Protein AF-A0A395IUF0-F1 (afdb_monomer_lite)

Organism: NCBI:txid38457

Structure (mmCIF, N/CA/C/O backbone):
data_AF-A0A395IUF0-F1
#
_entry.id   AF-A0A395IUF0-F1
#
loop_
_atom_site.group_PDB
_atom_site.id
_atom_site.type_symbol
_atom_site.label_atom_id
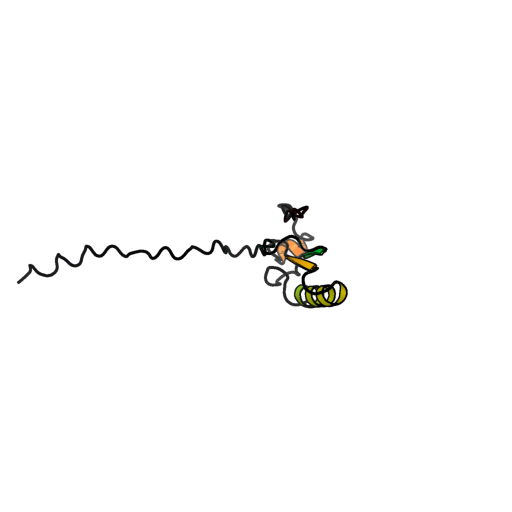_atom_site.label_alt_id
_atom_site.label_comp_id
_atom_site.label_asym_id
_atom_site.label_entity_id
_atom_site.label_seq_id
_atom_site.pdbx_PDB_ins_code
_atom_site.Cartn_x
_atom_site.Cartn_y
_atom_site.Cartn_z
_atom_site.occupancy
_atom_site.B_iso_or_equiv
_atom_site.auth_seq_id
_atom_site.auth_comp_id
_atom_site.auth_asym_id
_atom_site.auth_atom_id
_atom_site.pdbx_PDB_model_num
ATOM 1 N N . MET A 1 1 ? -35.767 -5.667 -55.493 1.00 57.16 1 MET A N 1
ATOM 2 C CA . MET A 1 1 ? -35.422 -6.210 -54.158 1.00 57.16 1 MET A CA 1
ATOM 3 C C . MET A 1 1 ? -34.109 -5.585 -53.663 1.00 57.16 1 MET A C 1
ATOM 5 O O . MET A 1 1 ? -33.088 -6.243 -53.713 1.00 57.16 1 MET A O 1
ATOM 9 N N . VAL A 1 2 ? -34.087 -4.305 -53.249 1.00 55.91 2 VAL A N 1
ATOM 10 C CA . VAL A 1 2 ? -32.884 -3.677 -52.621 1.00 55.91 2 VAL A CA 1
ATOM 11 C C . VAL A 1 2 ? -33.256 -2.608 -51.564 1.00 55.91 2 VAL A C 1
ATOM 13 O O . VAL A 1 2 ? -32.397 -1.927 -51.024 1.00 55.91 2 VAL A O 1
ATOM 16 N N . SER A 1 3 ? -34.540 -2.443 -51.218 1.00 57.22 3 SER A N 1
ATOM 17 C CA . SER A 1 3 ? -35.025 -1.319 -50.394 1.00 57.22 3 SER A CA 1
ATOM 18 C C . SER A 1 3 ? -35.617 -1.797 -49.062 1.00 57.22 3 SER A C 1
ATOM 20 O O . SER A 1 3 ? -36.784 -1.578 -48.774 1.00 57.22 3 SER A O 1
ATOM 22 N N . GLN A 1 4 ? -34.839 -2.544 -48.275 1.00 57.03 4 GLN A N 1
ATOM 23 C CA . GLN A 1 4 ? -35.238 -2.882 -46.895 1.00 57.03 4 GLN A CA 1
ATOM 24 C C . GLN A 1 4 ? -34.075 -2.969 -45.894 1.00 57.03 4 GLN A C 1
ATOM 26 O O . GLN A 1 4 ? -34.302 -3.225 -44.718 1.00 57.03 4 GLN A O 1
ATOM 31 N N . TYR A 1 5 ? -32.831 -2.721 -46.324 1.00 54.97 5 TYR A N 1
ATOM 32 C CA . TYR A 1 5 ? -31.647 -2.821 -45.455 1.00 54.97 5 TYR A CA 1
ATOM 33 C C . TYR A 1 5 ? -31.069 -1.463 -45.024 1.00 54.97 5 TYR A C 1
ATOM 35 O O . TYR A 1 5 ? -30.180 -1.423 -44.179 1.00 54.97 5 TYR A O 1
ATOM 43 N N . LEU A 1 6 ? -31.573 -0.342 -45.558 1.00 54.22 6 LEU A N 1
ATOM 44 C CA . LEU A 1 6 ? -30.993 0.986 -45.309 1.00 54.22 6 LEU A CA 1
ATOM 45 C C . LEU A 1 6 ? -31.370 1.585 -43.936 1.00 54.22 6 LEU A C 1
ATOM 47 O O . LEU A 1 6 ? -30.774 2.567 -43.509 1.00 54.22 6 LEU A O 1
ATOM 51 N N . SER A 1 7 ? -32.316 0.981 -43.210 1.00 55.28 7 SER A N 1
ATOM 52 C CA . SER A 1 7 ? -32.789 1.476 -41.904 1.00 55.28 7 SER A CA 1
ATOM 53 C C . SER A 1 7 ? -31.987 0.963 -40.697 1.00 55.28 7 SER A C 1
ATOM 55 O O . SER A 1 7 ? -32.229 1.407 -39.581 1.00 55.28 7 SER A O 1
ATOM 57 N N . LEU A 1 8 ? -31.025 0.053 -40.891 1.00 52.09 8 LEU A N 1
ATOM 58 C CA . LEU A 1 8 ? -30.229 -0.550 -39.806 1.00 52.09 8 LEU A CA 1
ATOM 59 C C . LEU A 1 8 ? -28.982 0.263 -39.401 1.00 52.09 8 LEU A C 1
ATOM 61 O O . LEU A 1 8 ? -28.271 -0.128 -38.482 1.00 52.09 8 LEU A O 1
ATOM 65 N N . LEU A 1 9 ? -28.725 1.405 -40.046 1.00 56.19 9 LEU A N 1
ATOM 66 C CA . LEU A 1 9 ? -27.531 2.240 -39.828 1.00 56.19 9 LEU A CA 1
ATOM 67 C C . LEU A 1 9 ? -27.688 3.332 -38.749 1.00 56.19 9 LEU A C 1
ATOM 69 O O . LEU A 1 9 ? -26.794 4.156 -38.586 1.00 56.19 9 LEU A O 1
ATOM 73 N N . LEU A 1 10 ? -28.797 3.350 -38.004 1.00 58.91 10 LEU A N 1
ATOM 74 C CA . LEU A 1 10 ? -29.112 4.396 -37.018 1.00 58.91 10 LEU A CA 1
ATOM 75 C C . LEU A 1 10 ? -29.466 3.857 -35.625 1.00 58.91 10 LEU A C 1
ATOM 77 O O . LEU A 1 10 ? -30.235 4.484 -34.904 1.00 58.91 10 LEU A O 1
ATOM 81 N N . LEU A 1 11 ? -28.884 2.732 -35.196 1.00 55.44 11 LEU A N 1
ATOM 82 C CA . LEU A 1 11 ? -28.790 2.484 -33.754 1.00 55.44 11 LEU A CA 1
ATOM 83 C C . LEU A 1 11 ? -27.653 3.357 -33.202 1.00 55.44 11 LEU A C 1
ATOM 85 O O . LEU A 1 11 ? -26.488 3.020 -33.435 1.00 55.44 11 LEU A O 1
ATOM 89 N N . PRO A 1 12 ? -27.924 4.450 -32.457 1.00 56.56 12 PRO A N 1
ATOM 90 C CA . PRO A 1 12 ? -26.906 4.957 -31.563 1.00 56.56 12 PRO A CA 1
ATOM 91 C C . PRO A 1 12 ? -26.622 3.820 -30.585 1.00 56.56 12 PRO A C 1
ATOM 93 O O . PRO A 1 12 ? -27.515 3.373 -29.860 1.00 56.56 12 PRO A O 1
ATOM 96 N N . LEU A 1 13 ? -25.386 3.321 -30.587 1.00 58.41 13 LEU A N 1
ATOM 97 C CA . LEU A 1 13 ? -24.873 2.605 -29.432 1.00 58.41 13 LEU A CA 1
ATOM 98 C C . LEU A 1 13 ? -25.057 3.574 -28.266 1.00 58.41 13 LEU A C 1
ATOM 100 O O . LEU A 1 13 ? -24.325 4.556 -28.143 1.00 58.41 13 LEU A O 1
ATOM 104 N N . ALA A 1 14 ? -26.081 3.335 -27.451 1.00 53.78 14 ALA A N 1
ATOM 105 C CA . ALA A 1 14 ? -26.155 3.908 -26.130 1.00 53.78 14 ALA A CA 1
ATOM 106 C C . ALA A 1 14 ? -24.931 3.356 -25.406 1.00 53.78 14 ALA A C 1
ATOM 108 O O . ALA A 1 14 ? -24.944 2.243 -24.879 1.00 53.78 14 ALA A O 1
ATOM 109 N N . VAL A 1 15 ? -23.835 4.111 -25.471 1.00 57.53 15 VAL A N 1
ATOM 110 C CA . VAL A 1 15 ? -22.720 3.961 -24.558 1.00 57.53 15 VAL A CA 1
ATOM 111 C C . VAL A 1 15 ? -23.363 4.155 -23.200 1.00 57.53 15 VAL A C 1
ATOM 113 O O . VAL A 1 15 ? -23.697 5.270 -22.802 1.00 57.53 15 VAL A O 1
ATOM 116 N N . MET A 1 16 ? -23.634 3.043 -22.523 1.00 51.75 16 MET A N 1
ATOM 117 C CA . MET A 1 16 ? -23.784 3.062 -21.088 1.00 51.75 16 MET A CA 1
ATOM 118 C C . MET A 1 16 ? -22.493 3.690 -20.594 1.00 51.75 16 MET A C 1
ATOM 120 O O . MET A 1 16 ? -21.437 3.058 -20.609 1.00 51.75 16 MET A O 1
ATOM 124 N N . ALA A 1 17 ? -22.573 4.967 -20.229 1.00 50.19 17 ALA A N 1
ATOM 125 C CA . ALA A 1 17 ? -21.639 5.575 -19.315 1.00 50.19 17 ALA A CA 1
ATOM 126 C C . ALA A 1 17 ? -21.799 4.801 -18.004 1.00 50.19 17 ALA A C 1
ATOM 128 O O . ALA A 1 17 ? -22.491 5.222 -17.080 1.00 50.19 17 ALA A O 1
ATOM 129 N N . ALA A 1 18 ? -21.198 3.609 -17.949 1.00 51.28 18 ALA A N 1
ATOM 130 C CA . ALA A 1 18 ? -20.736 3.082 -16.691 1.00 51.28 18 ALA A CA 1
ATOM 131 C C . ALA A 1 18 ? -19.916 4.219 -16.076 1.00 51.28 18 ALA A C 1
ATOM 133 O O . ALA A 1 18 ? -19.143 4.851 -16.812 1.00 51.28 18 ALA A O 1
ATOM 134 N N . PRO A 1 19 ? -20.096 4.537 -14.783 1.00 47.94 19 PRO A N 1
ATOM 135 C CA . PRO A 1 19 ? -19.152 5.418 -14.134 1.00 47.94 19 PRO A CA 1
ATOM 136 C C . PRO A 1 19 ? -17.792 4.797 -14.423 1.00 47.94 19 PRO A C 1
ATOM 138 O O . PRO A 1 19 ? -17.548 3.638 -14.077 1.00 47.94 19 PRO A O 1
ATOM 141 N N . VAL A 1 20 ? -16.946 5.528 -15.153 1.00 39.62 20 VAL A N 1
ATOM 142 C CA . VAL A 1 20 ? -15.527 5.233 -15.155 1.00 39.62 20 VAL A CA 1
ATOM 143 C C . VAL A 1 20 ? -15.198 5.327 -13.682 1.00 39.62 20 VAL A C 1
ATOM 145 O O . VAL A 1 20 ? -15.198 6.409 -13.100 1.00 39.62 20 VAL A O 1
ATOM 148 N N . LEU A 1 21 ? -15.049 4.169 -13.041 1.00 42.31 21 LEU A N 1
ATOM 149 C CA . LEU A 1 21 ? -14.284 4.101 -11.828 1.00 42.31 21 LEU A CA 1
ATOM 150 C C . LEU A 1 21 ? -12.956 4.697 -12.264 1.00 42.31 21 LEU A C 1
ATOM 152 O O . LEU A 1 21 ? -12.186 4.050 -12.972 1.00 42.31 21 LEU A O 1
ATOM 156 N N . GLU A 1 22 ? -12.717 5.948 -11.884 1.00 39.56 22 GLU A N 1
ATOM 157 C CA . GLU A 1 22 ? -11.411 6.594 -11.903 1.00 39.56 22 GLU A CA 1
ATOM 158 C C . GLU A 1 22 ? -10.498 5.880 -10.885 1.00 39.56 22 GLU A C 1
ATOM 160 O O . GLU A 1 22 ? -9.831 6.479 -10.054 1.00 39.56 22 GLU A O 1
ATOM 165 N N . GLY A 1 23 ? -10.504 4.550 -10.910 1.00 42.44 23 GLY A N 1
ATOM 166 C CA . GLY A 1 23 ? -9.476 3.669 -10.421 1.00 42.44 23 GLY A CA 1
ATOM 167 C C . GLY A 1 23 ? -8.519 3.470 -11.577 1.00 42.44 23 GLY A C 1
ATOM 168 O O . GLY A 1 23 ? -8.393 2.374 -12.121 1.00 42.44 23 GLY A O 1
ATOM 169 N N . GLY A 1 24 ? -7.828 4.552 -11.944 1.00 36.12 24 GLY A N 1
ATOM 170 C CA . GL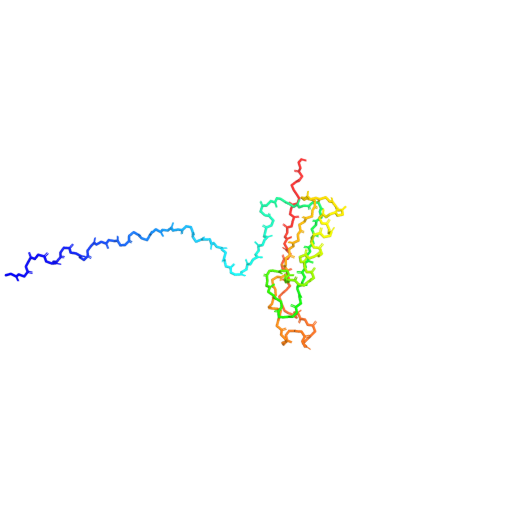Y A 1 24 ? -6.488 4.379 -12.473 1.00 36.12 24 GLY A CA 1
ATOM 171 C C . GLY A 1 24 ? -5.729 3.457 -11.518 1.00 36.12 24 GLY A C 1
ATOM 172 O O . GLY A 1 24 ? -5.957 3.476 -10.308 1.00 36.12 24 GLY A O 1
ATOM 173 N N . LEU A 1 25 ? -4.820 2.648 -12.054 1.00 42.75 25 LEU A N 1
ATOM 174 C CA . LEU A 1 25 ? -3.964 1.709 -11.313 1.00 42.75 25 LEU A CA 1
ATOM 175 C C . LEU A 1 25 ? -3.130 2.369 -10.186 1.00 42.75 25 LEU A C 1
ATOM 177 O O . LEU A 1 25 ? -2.390 1.706 -9.466 1.00 42.75 25 LEU A O 1
ATOM 181 N N . THR A 1 26 ? -3.280 3.676 -9.988 1.00 38.00 26 THR A N 1
ATOM 182 C CA . THR A 1 26 ? -3.045 4.389 -8.740 1.00 38.00 26 THR A CA 1
ATOM 183 C C . THR A 1 26 ? -4.097 3.990 -7.702 1.00 38.00 26 THR A C 1
ATOM 185 O O . THR A 1 26 ? -5.114 4.662 -7.524 1.00 38.00 26 THR A O 1
ATOM 188 N N . GLY A 1 27 ? -3.836 2.892 -6.990 1.00 40.53 27 GLY A N 1
ATOM 189 C CA . GLY A 1 27 ? -4.489 2.554 -5.728 1.00 40.53 27 GLY A CA 1
ATOM 190 C C . GLY A 1 27 ? -4.219 3.621 -4.666 1.00 40.53 27 GLY A C 1
ATOM 191 O O . GLY A 1 27 ? -3.536 3.382 -3.671 1.00 40.53 27 GLY A O 1
ATOM 192 N N . ASN A 1 28 ? -4.772 4.812 -4.863 1.00 44.75 28 ASN A N 1
ATOM 193 C CA . ASN A 1 28 ? -5.028 5.738 -3.792 1.00 44.75 28 ASN A CA 1
ATOM 194 C C . ASN A 1 28 ? -6.188 5.103 -3.033 1.00 44.75 28 ASN A C 1
ATOM 196 O O . ASN A 1 28 ? -7.351 5.420 -3.284 1.00 44.75 28 ASN A O 1
ATOM 200 N N . ASN A 1 29 ? -5.868 4.260 -2.048 1.00 45.72 29 ASN A N 1
ATOM 201 C CA . ASN A 1 29 ? -6.696 4.127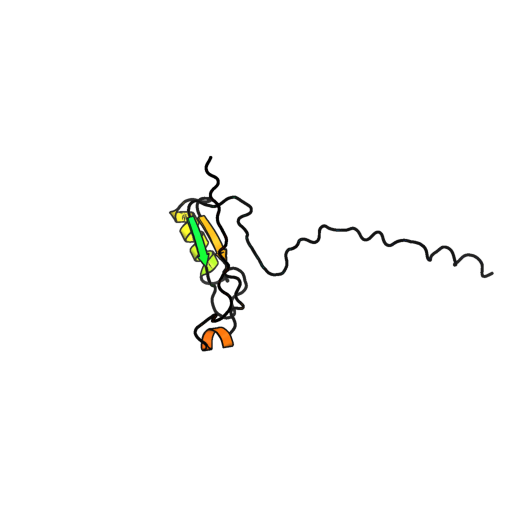 -0.852 1.00 45.72 29 ASN A CA 1
ATOM 202 C C . ASN A 1 29 ? -6.684 5.482 -0.125 1.00 45.72 29 ASN A C 1
ATOM 204 O O . ASN A 1 29 ? -6.307 5.596 1.038 1.00 45.72 29 ASN A O 1
ATOM 208 N N . LYS A 1 30 ? -7.078 6.551 -0.832 1.00 45.03 30 LYS A N 1
ATOM 209 C CA . LYS A 1 30 ? -7.524 7.797 -0.249 1.00 45.03 30 LYS A CA 1
ATOM 210 C C . LYS A 1 30 ? -8.504 7.328 0.796 1.00 45.03 30 LYS A C 1
ATOM 212 O O . LYS A 1 30 ? -9.458 6.648 0.431 1.00 45.03 30 LYS A O 1
ATOM 217 N N . ALA A 1 31 ? -8.170 7.571 2.058 1.00 50.06 31 ALA A N 1
ATOM 218 C CA . ALA A 1 31 ? -8.986 7.224 3.203 1.00 50.06 31 ALA A CA 1
ATOM 219 C C . ALA A 1 31 ? -10.384 7.805 2.935 1.00 50.06 31 ALA A C 1
ATOM 221 O O . ALA A 1 31 ? -10.642 8.990 3.133 1.00 50.06 31 ALA A O 1
ATOM 222 N N . ALA A 1 32 ? -11.226 7.005 2.285 1.00 41.66 32 ALA A N 1
ATOM 223 C CA . ALA A 1 32 ? -12.568 7.374 1.875 1.00 41.66 32 ALA A CA 1
ATOM 224 C C . ALA A 1 32 ? -13.502 7.206 3.078 1.00 41.66 32 ALA A C 1
ATOM 226 O O . ALA A 1 32 ? -14.517 7.886 3.172 1.00 41.66 32 ALA A O 1
ATOM 227 N N . ALA A 1 33 ? -13.088 6.390 4.051 1.00 47.41 33 ALA A N 1
ATOM 228 C CA . ALA A 1 33 ? -13.418 6.565 5.456 1.00 47.41 33 ALA A CA 1
ATOM 229 C C . ALA A 1 33 ? -12.432 7.582 6.054 1.00 47.41 33 ALA A C 1
ATOM 231 O O . ALA A 1 33 ? -11.257 7.527 5.715 1.00 47.41 33 ALA A O 1
ATOM 232 N N . GLY A 1 34 ? -12.887 8.522 6.885 1.00 56.78 34 GLY A N 1
ATOM 233 C CA . GLY A 1 34 ? -12.081 9.628 7.424 1.00 56.78 34 GLY A CA 1
ATOM 234 C C . GLY A 1 34 ? -10.716 9.249 8.026 1.00 56.78 34 GLY A C 1
ATOM 235 O O . GLY A 1 34 ? -10.377 8.083 8.199 1.00 56.78 34 GLY A O 1
ATOM 236 N N . CYS A 1 35 ? -9.910 10.263 8.351 1.00 68.00 35 CYS A N 1
ATOM 237 C CA . CYS A 1 35 ? -8.580 10.054 8.925 1.00 68.00 35 CYS A CA 1
ATOM 238 C C . CYS A 1 35 ? -8.677 9.186 10.181 1.00 68.00 35 CYS A C 1
ATOM 240 O O . CYS A 1 35 ? -9.320 9.586 11.153 1.00 68.00 35 CYS A O 1
ATOM 242 N N . ALA A 1 36 ? -8.040 8.018 10.148 1.00 78.38 36 ALA A N 1
ATOM 243 C CA . ALA A 1 36 ? -7.893 7.208 11.339 1.00 78.38 36 ALA A CA 1
ATOM 244 C C . ALA A 1 36 ? -6.996 7.960 12.348 1.00 78.38 36 ALA A C 1
ATOM 246 O O . ALA A 1 36 ? -6.107 8.710 11.930 1.00 78.38 36 ALA A O 1
ATOM 247 N N . PRO A 1 37 ? -7.198 7.764 13.662 1.00 83.38 37 PRO A N 1
ATOM 248 C CA . PRO A 1 37 ? -6.324 8.278 14.718 1.00 83.38 37 PRO A CA 1
ATOM 249 C C . PRO A 1 37 ? -4.832 8.042 14.453 1.00 83.38 37 PRO A C 1
ATOM 251 O O . PRO A 1 37 ? -4.004 8.902 14.745 1.00 83.38 37 PRO A O 1
ATOM 254 N N . MET A 1 38 ? -4.493 6.892 13.868 1.00 85.00 38 MET A N 1
ATOM 255 C CA . MET A 1 38 ? -3.151 6.546 13.426 1.00 85.00 38 MET A CA 1
ATOM 256 C C . MET A 1 38 ? -3.124 6.342 11.910 1.00 85.00 38 MET A C 1
ATOM 258 O O . MET A 1 38 ? -3.814 5.482 11.365 1.00 85.00 38 MET A O 1
ATOM 262 N N . MET A 1 39 ? -2.264 7.097 11.230 1.00 86.56 39 MET A N 1
ATOM 263 C CA . MET A 1 39 ? -2.013 6.948 9.798 1.00 86.56 39 MET A CA 1
ATOM 264 C C . MET A 1 39 ? -0.606 6.402 9.571 1.00 86.56 39 MET A C 1
ATOM 266 O O . MET A 1 39 ? 0.359 6.931 10.118 1.00 86.56 39 MET A O 1
ATOM 270 N N . VAL A 1 40 ? -0.481 5.375 8.734 1.00 87.12 40 VAL A N 1
ATOM 271 C CA . VAL A 1 40 ? 0.804 4.768 8.370 1.00 87.12 40 VAL A CA 1
ATOM 272 C C . VAL A 1 40 ? 1.035 4.925 6.879 1.00 87.12 40 VAL A C 1
ATOM 274 O O . VAL A 1 40 ? 0.212 4.500 6.074 1.00 87.12 40 VAL A O 1
ATOM 277 N N . ILE A 1 41 ? 2.165 5.516 6.504 1.00 88.06 41 ILE A N 1
ATOM 278 C CA . ILE A 1 41 ? 2.622 5.561 5.116 1.00 88.06 41 ILE A CA 1
ATOM 279 C C . ILE A 1 41 ? 3.658 4.456 4.936 1.00 88.06 41 ILE A C 1
ATOM 281 O O . ILE A 1 41 ? 4.650 4.422 5.661 1.00 88.06 41 ILE A O 1
ATOM 285 N N . PHE A 1 42 ? 3.417 3.543 3.999 1.00 90.00 42 PHE A N 1
ATOM 286 C CA . PHE A 1 42 ? 4.242 2.357 3.803 1.00 90.00 42 PHE A CA 1
ATOM 287 C C . PHE A 1 42 ? 4.805 2.304 2.381 1.00 90.00 42 PHE A C 1
ATOM 289 O O . PHE A 1 42 ? 4.058 2.312 1.402 1.00 90.00 42 PHE A O 1
ATOM 296 N N . ALA A 1 43 ? 6.130 2.240 2.262 1.00 91.38 43 ALA A N 1
ATOM 297 C CA . ALA A 1 43 ? 6.805 1.918 1.011 1.00 91.38 43 ALA A CA 1
ATOM 298 C C . ALA A 1 43 ? 7.034 0.402 0.959 1.00 91.38 43 ALA A C 1
ATOM 300 O O . ALA A 1 43 ? 7.600 -0.168 1.891 1.00 91.38 43 ALA A O 1
ATOM 301 N N . ARG A 1 44 ? 6.556 -0.243 -0.108 1.00 93.56 44 ARG A N 1
ATOM 302 C CA . ARG A 1 44 ? 6.715 -1.688 -0.320 1.00 93.56 44 ARG A CA 1
ATOM 303 C C . ARG A 1 44 ? 8.171 -2.070 -0.645 1.00 93.56 44 ARG A C 1
ATOM 305 O O . ARG A 1 44 ? 9.060 -1.225 -0.672 1.00 93.56 44 ARG A O 1
ATOM 312 N N . GLY A 1 45 ? 8.447 -3.353 -0.835 1.00 92.44 45 GLY A N 1
ATOM 313 C CA . GLY A 1 45 ? 9.731 -3.836 -1.341 1.00 92.44 45 GLY A CA 1
ATOM 314 C C . GLY A 1 45 ? 9.831 -3.762 -2.866 1.00 92.44 45 GLY A C 1
ATOM 315 O O . GLY A 1 45 ? 8.829 -3.628 -3.568 1.00 92.44 45 GLY A O 1
ATOM 316 N N . THR A 1 46 ? 11.050 -3.874 -3.394 1.00 93.69 46 THR A N 1
ATOM 317 C CA . THR A 1 46 ? 11.302 -4.053 -4.833 1.00 93.69 46 THR A CA 1
ATOM 318 C C . THR A 1 46 ? 10.537 -5.269 -5.354 1.00 93.69 46 THR A C 1
ATOM 320 O O . THR A 1 46 ? 10.481 -6.284 -4.670 1.00 93.69 46 THR A O 1
ATOM 323 N N . THR A 1 47 ? 9.949 -5.143 -6.543 1.00 94.12 47 THR A N 1
ATOM 324 C CA . THR A 1 47 ? 9.073 -6.110 -7.226 1.00 94.12 47 THR A CA 1
ATOM 325 C C . THR A 1 47 ? 7.791 -6.498 -6.486 1.00 94.12 47 THR A C 1
ATOM 327 O O . THR A 1 47 ? 7.023 -7.315 -6.996 1.00 94.12 47 THR A O 1
ATOM 330 N N . GLU A 1 48 ? 7.489 -5.888 -5.338 1.00 94.81 48 GLU A N 1
ATOM 331 C CA . GLU A 1 48 ? 6.220 -6.135 -4.665 1.00 94.81 48 GLU A CA 1
ATOM 332 C C . GLU A 1 48 ? 5.051 -5.426 -5.374 1.00 94.81 48 GLU A C 1
ATOM 334 O O . GLU A 1 48 ? 5.197 -4.307 -5.887 1.00 94.81 48 GLU A O 1
ATOM 339 N N . PRO A 1 49 ? 3.853 -6.034 -5.377 1.00 92.00 49 PRO A N 1
ATOM 340 C CA . PRO A 1 49 ? 2.668 -5.420 -5.961 1.00 92.00 49 PRO A CA 1
ATOM 341 C C . PRO A 1 49 ? 2.186 -4.212 -5.141 1.00 92.00 49 PRO A C 1
ATOM 343 O O . PRO A 1 49 ? 2.249 -4.188 -3.912 1.00 92.00 49 PRO A O 1
ATOM 346 N N . ALA A 1 50 ? 1.667 -3.191 -5.820 1.00 88.12 50 ALA A N 1
ATOM 347 C CA . ALA A 1 50 ? 1.029 -2.047 -5.168 1.00 88.12 50 ALA A CA 1
ATOM 348 C C . ALA A 1 50 ? -0.260 -2.456 -4.411 1.00 88.12 50 ALA A C 1
ATOM 350 O O . ALA A 1 50 ? -0.896 -3.443 -4.782 1.00 88.12 50 ALA A O 1
ATOM 351 N N . PRO A 1 51 ? -0.700 -1.687 -3.391 1.00 86.81 51 PRO A N 1
ATOM 352 C CA . PRO A 1 51 ? -0.064 -0.480 -2.851 1.00 86.81 51 PRO A CA 1
ATOM 353 C C . PRO A 1 51 ? 0.962 -0.748 -1.735 1.00 86.81 51 PRO A C 1
ATOM 355 O O . PRO A 1 51 ? 1.880 0.051 -1.572 1.00 86.81 51 PRO A O 1
ATOM 358 N N . ILE A 1 52 ? 0.841 -1.853 -0.990 1.00 91.81 52 ILE A N 1
ATOM 359 C CA . ILE A 1 52 ? 1.656 -2.137 0.213 1.00 91.81 52 ILE A CA 1
ATOM 360 C C . ILE A 1 52 ? 2.448 -3.452 0.140 1.00 91.81 52 ILE A C 1
ATOM 362 O O . ILE A 1 52 ? 3.019 -3.876 1.140 1.00 91.81 52 ILE A O 1
ATOM 366 N N . GLY A 1 53 ? 2.480 -4.113 -1.016 1.00 93.75 53 GLY A N 1
ATOM 367 C CA . GLY A 1 53 ? 3.097 -5.428 -1.148 1.00 93.75 53 GLY A CA 1
ATOM 368 C C . GLY A 1 53 ? 2.303 -6.542 -0.475 1.00 93.75 53 GLY A C 1
ATOM 369 O O . GLY A 1 53 ? 1.127 -6.391 -0.135 1.00 93.75 53 GLY A O 1
ATOM 370 N N . THR A 1 54 ? 2.959 -7.684 -0.301 1.00 95.25 54 THR A N 1
ATOM 371 C CA . THR A 1 54 ? 2.350 -8.906 0.247 1.00 95.25 54 THR A CA 1
ATOM 372 C C . THR A 1 54 ? 3.111 -9.459 1.439 1.00 95.25 54 THR A C 1
ATOM 374 O O . THR A 1 54 ? 2.519 -10.162 2.253 1.00 95.25 54 THR A O 1
ATOM 377 N N . VAL A 1 55 ? 4.405 -9.154 1.554 1.00 94.94 55 VAL A N 1
ATOM 378 C CA . VAL A 1 55 ? 5.270 -9.781 2.556 1.00 94.94 55 VAL A CA 1
ATOM 379 C C . VAL A 1 55 ? 5.211 -9.030 3.880 1.00 94.94 55 VAL A C 1
ATOM 381 O O . VAL A 1 55 ? 4.848 -9.610 4.897 1.00 94.94 55 VAL A O 1
ATOM 384 N N . ALA A 1 56 ? 5.540 -7.738 3.883 1.00 95.50 56 ALA A N 1
ATOM 385 C CA . ALA A 1 56 ? 5.632 -6.954 5.117 1.00 95.50 56 ALA A CA 1
ATOM 386 C C . ALA A 1 56 ? 4.380 -6.108 5.390 1.00 95.50 56 ALA A C 1
ATOM 388 O O . ALA A 1 56 ? 3.930 -6.028 6.535 1.00 95.50 56 ALA A O 1
ATOM 389 N N . GLY A 1 57 ? 3.786 -5.512 4.350 1.00 93.81 57 GLY A N 1
ATOM 390 C CA . GLY A 1 57 ? 2.661 -4.583 4.490 1.00 93.81 57 GLY A CA 1
ATOM 391 C C . GLY A 1 57 ? 1.436 -5.192 5.186 1.00 93.81 57 GLY A C 1
ATOM 392 O O . GLY A 1 57 ? 1.037 -4.694 6.244 1.00 93.81 57 GLY A O 1
ATOM 393 N N . PRO A 1 58 ? 0.834 -6.280 4.659 1.00 94.81 58 PRO A N 1
ATOM 394 C CA . PRO A 1 58 ? -0.382 -6.847 5.247 1.00 94.81 58 PRO A CA 1
ATOM 395 C C . PRO A 1 58 ? -0.203 -7.384 6.679 1.00 94.81 58 PRO A C 1
ATOM 397 O O . PRO A 1 58 ? -1.054 -7.081 7.525 1.00 94.81 58 PRO A O 1
ATOM 400 N N . PRO A 1 59 ? 0.880 -8.117 7.018 1.00 96.06 59 PRO A N 1
ATOM 401 C CA . PRO A 1 59 ? 1.116 -8.535 8.400 1.00 96.06 59 PRO A CA 1
ATOM 402 C C . PRO A 1 59 ? 1.306 -7.357 9.361 1.00 96.06 59 PRO A C 1
ATOM 404 O O . PRO A 1 59 ? 0.743 -7.377 10.456 1.00 96.06 59 PRO A O 1
ATOM 407 N N . LEU A 1 60 ? 2.020 -6.303 8.942 1.00 94.62 60 LEU A N 1
ATOM 408 C CA . LEU A 1 60 ? 2.194 -5.088 9.740 1.00 94.62 60 LEU A CA 1
ATOM 409 C C . LEU A 1 60 ? 0.854 -4.386 9.992 1.00 94.62 60 LEU A C 1
ATOM 411 O O . LEU A 1 60 ? 0.536 -4.054 11.133 1.00 94.62 60 LEU A O 1
ATOM 415 N N . MET A 1 61 ? 0.034 -4.203 8.954 1.00 92.06 61 MET A N 1
ATOM 416 C CA . MET A 1 61 ? -1.292 -3.591 9.083 1.00 92.06 61 MET A CA 1
ATOM 417 C C . MET A 1 61 ? -2.184 -4.374 10.057 1.00 92.06 61 MET A C 1
ATOM 419 O O . MET A 1 61 ? -2.872 -3.776 10.889 1.00 92.06 61 MET A O 1
ATOM 423 N N . LYS A 1 62 ? -2.151 -5.711 9.994 1.00 93.06 62 LYS A N 1
ATOM 424 C CA . LYS A 1 62 ? -2.911 -6.582 10.899 1.00 93.06 62 LYS A CA 1
ATOM 425 C C . LYS A 1 62 ? -2.430 -6.467 12.347 1.00 93.06 62 LYS A C 1
ATOM 427 O O . LYS A 1 62 ? -3.259 -6.369 13.253 1.00 93.06 62 LYS A O 1
ATOM 432 N N . ALA A 1 63 ? -1.117 -6.451 12.568 1.00 95.19 63 ALA A N 1
ATOM 433 C CA . ALA A 1 63 ? -0.536 -6.295 13.899 1.00 95.19 63 ALA A CA 1
ATOM 434 C C . ALA A 1 63 ? -0.899 -4.935 14.516 1.00 95.19 63 ALA A C 1
ATOM 436 O O . ALA A 1 63 ? -1.363 -4.881 15.653 1.00 95.19 63 ALA A O 1
ATOM 437 N N . LEU A 1 64 ? -0.795 -3.851 13.743 1.00 93.25 64 LEU A N 1
ATOM 438 C CA . LEU A 1 64 ? -1.177 -2.509 14.190 1.00 93.25 64 LEU A CA 1
ATOM 439 C C . LEU A 1 64 ? -2.673 -2.401 14.489 1.00 93.25 64 LEU A C 1
ATOM 441 O O . LEU A 1 64 ? -3.055 -1.847 15.515 1.00 93.25 64 LEU A O 1
ATOM 445 N N . SER A 1 65 ? -3.519 -2.985 13.639 1.00 90.75 65 SER A N 1
ATOM 446 C CA . SER A 1 65 ? -4.968 -3.022 13.879 1.00 90.75 65 SER A CA 1
ATOM 447 C C . SER A 1 65 ? -5.308 -3.784 15.161 1.00 90.75 65 SER A C 1
ATOM 449 O O . SER A 1 65 ? -6.236 -3.410 15.872 1.00 90.75 65 SER A O 1
ATOM 451 N N . SER A 1 66 ? -4.538 -4.827 15.482 1.00 94.31 66 SER A N 1
ATOM 452 C CA . SER A 1 66 ? -4.714 -5.608 16.711 1.00 94.31 66 SER A CA 1
ATOM 453 C C . SER A 1 66 ? -4.226 -4.855 17.954 1.00 94.31 66 SER A C 1
ATOM 455 O O . SER A 1 66 ? -4.820 -4.996 19.016 1.00 94.31 66 SER A O 1
ATOM 457 N N . ALA A 1 67 ? -3.170 -4.044 17.829 1.00 93.50 67 ALA A N 1
ATOM 458 C CA . ALA A 1 67 ? -2.586 -3.298 18.943 1.00 93.50 67 ALA A CA 1
ATOM 459 C C . ALA A 1 67 ? -3.339 -1.996 19.272 1.00 93.50 67 ALA A C 1
ATOM 461 O O . ALA A 1 67 ? -3.481 -1.643 20.438 1.00 93.50 67 ALA A O 1
ATOM 462 N N . VAL A 1 68 ? -3.810 -1.274 18.251 1.00 89.31 68 VAL A N 1
ATOM 463 C CA . VAL A 1 68 ? -4.407 0.072 18.389 1.00 89.31 68 VAL A CA 1
ATOM 464 C C . VAL A 1 68 ? -5.943 0.028 18.323 1.00 89.31 68 VAL A C 1
ATOM 466 O O . VAL A 1 68 ? -6.625 1.001 18.647 1.00 89.31 68 VAL A O 1
ATOM 469 N N . GLY A 1 69 ? -6.509 -1.117 17.942 1.00 86.69 69 GLY A N 1
ATOM 470 C CA . GLY A 1 69 ? -7.940 -1.314 17.743 1.00 86.69 69 GLY A CA 1
ATOM 471 C C . GLY A 1 69 ? -8.341 -1.170 16.276 1.00 86.69 69 GLY A C 1
ATOM 472 O O . GLY A 1 69 ? -7.883 -0.276 15.555 1.00 86.69 69 GLY A O 1
ATOM 473 N N . ALA A 1 70 ? -9.219 -2.067 15.827 1.00 77.94 70 ALA A N 1
ATOM 474 C CA . ALA A 1 70 ? -9.743 -2.051 14.468 1.00 77.94 70 ALA A CA 1
ATOM 475 C C . ALA A 1 70 ? -10.466 -0.718 14.195 1.00 77.94 70 ALA A C 1
ATOM 477 O O . ALA A 1 70 ? -11.321 -0.301 14.971 1.00 77.94 70 ALA A O 1
ATOM 478 N N . GLY A 1 71 ? -10.102 -0.039 13.104 1.00 79.00 71 GLY A N 1
ATOM 479 C CA . GLY A 1 71 ? -10.647 1.277 12.739 1.00 79.00 71 GLY A CA 1
ATOM 480 C C . GLY A 1 71 ? -9.860 2.478 13.276 1.00 79.00 71 GLY A C 1
ATOM 481 O O . GLY A 1 71 ? -10.064 3.587 12.790 1.00 79.00 71 GLY A O 1
ATOM 482 N N . ASN A 1 72 ? -8.915 2.270 14.202 1.00 85.44 72 ASN A N 1
ATOM 483 C CA . ASN A 1 72 ? -8.049 3.345 14.696 1.00 85.44 72 ASN A CA 1
ATOM 484 C C . ASN A 1 72 ? -6.761 3.525 13.884 1.00 85.44 72 ASN A C 1
ATOM 486 O O . ASN A 1 72 ? -6.045 4.506 14.083 1.00 85.44 72 ASN A O 1
ATOM 490 N N . VAL A 1 73 ? -6.465 2.596 12.972 1.00 86.75 73 VAL A N 1
ATOM 491 C CA . VAL A 1 73 ? -5.302 2.651 12.085 1.00 86.75 73 VAL A CA 1
ATOM 492 C C . VAL A 1 73 ? -5.725 2.559 10.624 1.00 86.75 73 VAL A C 1
ATOM 494 O O . VAL A 1 73 ? -6.559 1.732 10.259 1.00 86.75 73 VAL A O 1
ATOM 497 N N . ALA A 1 74 ? -5.114 3.383 9.779 1.00 85.81 74 ALA A N 1
ATOM 498 C CA . ALA A 1 74 ? -5.197 3.259 8.332 1.00 85.81 74 ALA A CA 1
ATOM 499 C C . ALA A 1 74 ? -3.796 3.310 7.717 1.00 85.81 74 ALA A C 1
ATOM 501 O O . ALA A 1 74 ? -2.962 4.134 8.096 1.00 85.81 74 ALA A O 1
ATOM 502 N N . MET A 1 75 ? -3.538 2.417 6.761 1.00 86.81 75 MET A N 1
ATOM 503 C CA . MET A 1 75 ? -2.259 2.312 6.064 1.00 86.81 75 MET A CA 1
ATOM 504 C C . MET A 1 75 ? -2.422 2.696 4.593 1.00 86.81 75 MET A C 1
ATOM 506 O O . MET A 1 75 ? -3.293 2.175 3.900 1.00 86.81 75 MET A O 1
ATOM 510 N N . GLN A 1 76 ? -1.560 3.589 4.117 1.00 86.38 76 GLN A N 1
ATOM 511 C CA . GLN A 1 76 ? -1.485 4.034 2.732 1.00 86.38 76 GLN A CA 1
ATOM 512 C C . GLN A 1 76 ? -0.145 3.624 2.123 1.00 86.38 76 GLN A C 1
ATOM 514 O O . GLN A 1 76 ? 0.913 3.878 2.696 1.00 86.38 76 GLN A O 1
ATOM 519 N N . GLY A 1 77 ? -0.191 3.049 0.924 1.00 86.38 77 GLY A N 1
ATOM 520 C CA . GLY A 1 77 ? 1.008 2.763 0.143 1.00 86.38 77 GLY A CA 1
ATOM 521 C C . GLY A 1 77 ? 1.589 4.012 -0.517 1.00 86.38 77 GLY A C 1
ATOM 522 O O . GLY A 1 77 ? 0.843 4.853 -1.029 1.00 86.38 77 GLY A O 1
ATOM 523 N N . VAL A 1 78 ? 2.916 4.120 -0.548 1.00 86.44 78 VAL A N 1
ATOM 524 C CA . VAL A 1 78 ? 3.603 5.122 -1.371 1.00 86.44 78 VAL A CA 1
ATOM 525 C C . VAL A 1 78 ? 3.453 4.730 -2.851 1.00 86.44 78 VAL A C 1
ATOM 527 O O . VAL A 1 78 ? 3.806 3.604 -3.220 1.00 86.44 78 VAL A O 1
ATOM 530 N N . PRO A 1 79 ? 2.949 5.621 -3.724 1.00 84.06 79 PRO A N 1
ATOM 531 C CA . PRO A 1 79 ? 2.848 5.366 -5.155 1.00 84.06 79 PRO A CA 1
ATOM 532 C C . PRO A 1 79 ? 4.214 5.579 -5.823 1.00 84.06 79 PRO A C 1
ATOM 534 O O . PRO A 1 79 ? 4.488 6.631 -6.387 1.00 84.06 79 PRO A O 1
ATOM 537 N N . TYR A 1 80 ? 5.078 4.571 -5.745 1.00 85.38 80 TYR A N 1
ATOM 538 C CA . TYR A 1 80 ? 6.350 4.518 -6.475 1.00 85.38 80 TYR A CA 1
ATOM 539 C C . TYR A 1 80 ? 6.457 3.193 -7.254 1.00 85.38 80 TYR A C 1
ATOM 541 O O . TYR A 1 80 ? 5.694 2.265 -6.956 1.00 85.38 80 TYR A O 1
ATOM 549 N N . PRO A 1 81 ? 7.355 3.061 -8.247 1.00 88.44 81 PRO A N 1
ATOM 550 C CA . PRO A 1 81 ? 7.335 1.911 -9.156 1.00 88.44 81 PRO A CA 1
ATOM 551 C C . PRO A 1 81 ? 7.787 0.586 -8.522 1.00 88.44 81 PRO A C 1
ATOM 553 O O . PRO A 1 81 ? 7.304 -0.468 -8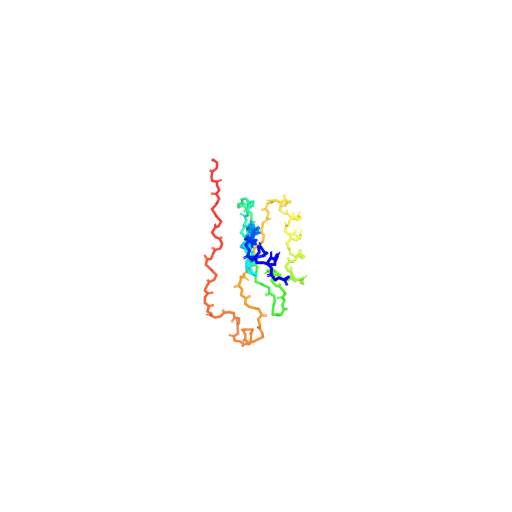.927 1.00 88.44 81 PRO A O 1
ATOM 556 N N . ALA A 1 82 ? 8.617 0.628 -7.477 1.00 92.00 82 ALA A N 1
ATOM 557 C CA . ALA A 1 82 ? 9.192 -0.559 -6.834 1.00 92.00 82 ALA A CA 1
ATOM 558 C C . ALA A 1 82 ? 9.991 -1.458 -7.790 1.00 92.00 82 ALA A C 1
ATOM 560 O O . ALA A 1 82 ? 9.886 -2.679 -7.751 1.00 92.00 82 ALA A O 1
ATOM 561 N N . ASP A 1 83 ? 10.800 -0.860 -8.655 1.00 91.38 83 ASP A N 1
ATOM 562 C CA . ASP A 1 83 ? 11.622 -1.549 -9.643 1.00 91.38 83 ASP A CA 1
ATOM 563 C C . ASP A 1 83 ? 13.093 -1.693 -9.205 1.00 91.38 83 ASP A C 1
ATOM 565 O O . ASP A 1 83 ? 13.582 -1.013 -8.298 1.00 91.38 83 ASP A O 1
ATOM 569 N N . ILE A 1 84 ? 13.803 -2.618 -9.857 1.00 92.81 84 ILE A N 1
ATOM 570 C CA . ILE A 1 84 ? 15.212 -2.926 -9.570 1.00 92.81 84 ILE A CA 1
ATOM 571 C C . ILE A 1 84 ? 16.135 -1.724 -9.849 1.00 92.81 84 ILE A C 1
ATOM 573 O O . ILE A 1 84 ? 16.953 -1.429 -8.977 1.00 92.81 84 ILE A O 1
ATOM 577 N N . PRO A 1 85 ? 16.034 -1.013 -10.994 1.00 91.69 85 PRO A N 1
ATOM 578 C CA . PRO A 1 85 ? 16.820 0.201 -11.224 1.00 91.69 85 PRO A CA 1
ATOM 579 C C . PRO A 1 85 ? 16.692 1.224 -10.093 1.00 91.69 85 PRO A C 1
ATOM 581 O O . PRO A 1 85 ? 17.709 1.694 -9.586 1.00 91.69 85 PRO A O 1
ATOM 584 N N . GLY A 1 86 ? 15.465 1.505 -9.643 1.00 88.69 86 GLY A N 1
ATOM 585 C CA . GLY A 1 86 ? 15.213 2.382 -8.502 1.00 88.69 86 GLY A CA 1
ATOM 586 C C . GLY A 1 86 ? 15.913 1.899 -7.233 1.00 88.69 86 GLY A C 1
ATOM 587 O O . GLY A 1 86 ? 16.609 2.671 -6.584 1.00 88.69 86 GLY A O 1
ATOM 588 N N . PHE A 1 87 ? 15.810 0.610 -6.900 1.00 90.19 87 PHE A N 1
ATOM 589 C CA . PHE A 1 87 ? 16.502 0.035 -5.742 1.00 90.19 87 PHE A CA 1
ATOM 590 C C . PHE A 1 87 ? 18.031 0.182 -5.816 1.00 90.19 87 PHE A C 1
ATOM 592 O O . PHE A 1 87 ? 18.652 0.599 -4.839 1.00 90.19 87 PHE A O 1
ATOM 599 N N . LEU A 1 88 ? 18.639 -0.106 -6.971 1.00 92.12 88 LEU A N 1
ATOM 600 C CA . LEU A 1 88 ? 20.091 0.004 -7.173 1.00 92.12 88 LEU A CA 1
ATOM 601 C C . LEU A 1 88 ? 20.590 1.455 -7.140 1.00 92.12 88 LEU A C 1
ATOM 603 O O . LEU A 1 88 ? 21.731 1.699 -6.757 1.00 92.12 88 LEU A O 1
ATOM 607 N N . ALA A 1 89 ? 19.732 2.416 -7.486 1.00 90.12 89 ALA A N 1
ATOM 608 C CA . ALA A 1 89 ? 19.996 3.843 -7.327 1.00 90.12 89 ALA A CA 1
ATOM 609 C C . ALA A 1 89 ? 19.794 4.346 -5.878 1.00 90.12 89 ALA A C 1
ATOM 611 O O . ALA A 1 89 ? 19.950 5.536 -5.610 1.00 90.12 89 ALA A O 1
ATOM 612 N N . GLY A 1 90 ? 19.456 3.468 -4.926 1.00 86.00 90 GLY A N 1
ATOM 613 C CA . GLY A 1 90 ? 19.210 3.825 -3.524 1.00 86.00 90 GLY A CA 1
ATOM 614 C C . GLY A 1 90 ? 17.746 4.135 -3.188 1.00 86.00 90 GLY A C 1
ATOM 615 O O . GLY A 1 90 ? 17.463 4.643 -2.106 1.00 86.00 90 GLY A O 1
ATOM 616 N N . GLY A 1 91 ? 16.812 3.820 -4.085 1.00 83.31 91 GLY A N 1
ATOM 617 C CA . GLY A 1 91 ? 15.377 4.060 -3.944 1.00 83.31 91 GLY A CA 1
ATOM 618 C C . GLY A 1 91 ? 14.850 5.125 -4.909 1.00 83.31 91 GLY A C 1
ATOM 619 O O . GLY A 1 91 ? 15.539 5.567 -5.826 1.00 83.31 91 GLY A O 1
ATOM 620 N N . MET A 1 92 ? 13.592 5.536 -4.719 1.00 74.06 92 MET A N 1
ATOM 621 C CA . MET A 1 92 ? 13.004 6.629 -5.503 1.00 74.06 92 MET A CA 1
ATOM 622 C C . MET A 1 92 ? 13.761 7.942 -5.245 1.00 74.06 92 MET A C 1
ATOM 624 O O . MET A 1 92 ? 13.846 8.397 -4.106 1.00 74.06 92 MET A O 1
ATOM 628 N N . GLN A 1 93 ? 14.310 8.542 -6.304 1.00 70.38 93 GLN A N 1
ATOM 629 C CA . GLN A 1 93 ? 15.076 9.794 -6.235 1.00 70.38 93 GLN A CA 1
ATOM 630 C C . GLN A 1 93 ? 14.278 11.018 -6.720 1.00 70.38 93 GLN A C 1
ATOM 632 O O . GLN A 1 93 ? 14.649 12.147 -6.406 1.00 70.38 93 GLN A O 1
ATOM 637 N N . THR A 1 94 ? 13.189 10.816 -7.472 1.00 60.22 94 THR A N 1
ATOM 638 C CA . THR A 1 94 ? 12.382 11.886 -8.082 1.00 60.22 94 THR A CA 1
ATOM 639 C C . THR A 1 94 ? 10.891 11.754 -7.759 1.00 60.22 94 THR A C 1
ATOM 641 O O . THR A 1 94 ? 10.382 10.654 -7.555 1.00 60.22 94 THR A O 1
ATOM 644 N N . GLU A 1 95 ? 10.227 12.916 -7.708 1.00 58.59 95 GLU A N 1
ATOM 645 C CA . GLU A 1 95 ? 8.836 13.177 -7.308 1.00 58.59 95 GLU A CA 1
ATOM 646 C C . GLU A 1 95 ? 8.476 12.706 -5.890 1.00 58.59 95 GLU A C 1
ATOM 648 O O . GLU A 1 95 ? 8.134 11.554 -5.614 1.00 58.59 95 GLU A O 1
ATOM 653 N N . GLY A 1 96 ? 8.547 13.662 -4.960 1.00 56.12 96 GLY A N 1
ATOM 654 C CA . GLY A 1 96 ? 8.136 13.484 -3.578 1.00 56.12 96 GLY A CA 1
ATOM 655 C C . GLY A 1 96 ? 6.690 13.011 -3.501 1.00 56.12 96 GLY A C 1
ATOM 656 O O . GLY A 1 96 ? 5.803 13.546 -4.165 1.00 56.12 96 GLY A O 1
ATOM 657 N N . PHE A 1 97 ? 6.442 12.019 -2.648 1.00 63.62 97 PHE A N 1
ATOM 658 C CA . PHE A 1 97 ? 5.090 11.703 -2.214 1.00 63.62 97 PHE A CA 1
ATOM 659 C C . PHE A 1 97 ? 4.396 13.013 -1.819 1.00 63.62 97 PHE A C 1
ATOM 661 O O . PHE A 1 97 ? 4.775 13.626 -0.822 1.00 63.62 97 PHE A O 1
ATOM 668 N N . ASN A 1 98 ? 3.388 13.444 -2.589 1.00 62.34 98 ASN A N 1
ATOM 669 C CA . ASN A 1 98 ? 2.675 14.718 -2.395 1.00 62.34 98 ASN A CA 1
ATOM 670 C C . ASN A 1 98 ? 1.852 14.766 -1.087 1.00 62.34 98 ASN A C 1
ATOM 672 O O . ASN A 1 98 ? 0.963 15.595 -0.930 1.00 62.34 98 ASN A O 1
ATOM 676 N N . GLY A 1 99 ? 2.133 13.869 -0.140 1.00 58.12 99 GLY A N 1
ATOM 677 C CA . GLY A 1 99 ? 1.438 13.736 1.123 1.00 58.12 99 GLY A CA 1
ATOM 678 C C . GLY A 1 99 ? -0.019 13.355 0.909 1.00 58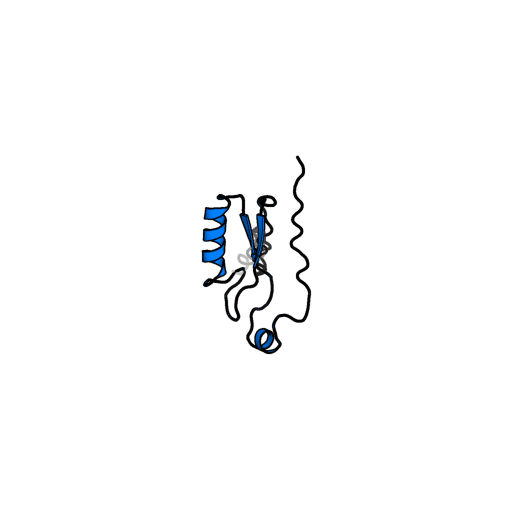.12 99 GLY A C 1
ATOM 679 O O . GLY A 1 99 ? -0.831 14.125 0.398 1.00 58.12 99 GLY A O 1
ATOM 680 N N . GLN A 1 100 ? -0.427 12.189 1.395 1.00 61.00 100 GLN A N 1
ATOM 681 C CA . GLN A 1 100 ? -1.855 11.961 1.553 1.00 61.00 100 GLN A CA 1
ATOM 682 C C . GLN A 1 100 ? -2.339 12.850 2.705 1.00 61.00 100 GLN A C 1
ATOM 684 O O . GLN A 1 100 ? -2.174 12.513 3.877 1.00 61.00 100 GLN A O 1
ATOM 689 N N . LYS A 1 101 ? -2.858 14.039 2.366 1.00 59.12 101 LYS A N 1
ATOM 690 C CA . LYS A 1 101 ? -3.266 15.061 3.334 1.00 59.12 101 LYS A CA 1
ATOM 691 C C . LYS A 1 101 ? -4.462 14.555 4.135 1.00 59.12 101 LYS A C 1
ATOM 693 O O . LYS A 1 101 ? -5.616 14.723 3.745 1.00 59.12 101 LYS A O 1
ATOM 698 N N . CYS A 1 102 ? -4.162 13.937 5.268 1.00 60.06 102 CYS A N 1
ATOM 699 C CA . CYS A 1 102 ? -5.141 13.512 6.250 1.00 60.06 102 CYS A CA 1
ATOM 700 C C . CYS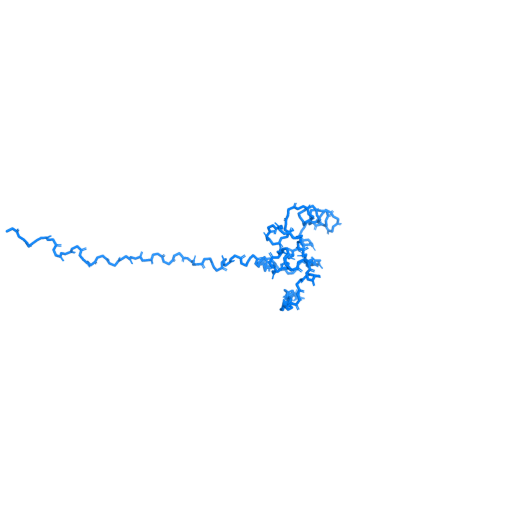 A 1 102 ? -5.629 14.749 7.008 1.00 60.06 102 CYS A C 1
ATOM 702 O O . CYS A 1 102 ? -5.012 15.206 7.967 1.00 60.06 102 CYS A O 1
ATOM 704 N N . ARG A 1 103 ? -6.717 15.356 6.531 1.00 56.53 103 ARG A N 1
ATOM 705 C CA . ARG A 1 103 ? -7.432 16.394 7.277 1.00 56.53 103 ARG A CA 1
ATOM 706 C C . ARG A 1 103 ? -8.298 15.702 8.323 1.00 56.53 103 ARG A C 1
ATOM 708 O O . ARG A 1 103 ? -9.356 15.169 7.983 1.00 56.53 103 ARG A O 1
ATOM 715 N N . TYR A 1 104 ? -7.857 15.702 9.578 1.00 51.94 104 TYR A N 1
ATOM 716 C CA . TYR A 1 104 ? -8.755 15.346 10.671 1.00 51.94 104 TYR A CA 1
ATOM 717 C C . TYR A 1 104 ? -9.971 16.284 10.625 1.00 51.94 104 TYR A C 1
ATOM 719 O O . TYR A 1 104 ? -9.830 17.499 10.456 1.00 51.94 104 TYR A O 1
ATOM 727 N N . LYS A 1 105 ? -11.176 15.717 10.678 1.00 50.38 105 LYS A N 1
ATOM 728 C CA . LYS A 1 105 ? -12.391 16.505 10.860 1.00 50.38 105 LYS A CA 1
ATOM 729 C C . LYS A 1 105 ? -12.453 16.782 12.362 1.00 50.38 105 LYS A C 1
ATOM 731 O O . LYS A 1 105 ? -12.743 15.869 13.126 1.00 50.38 105 LYS A O 1
ATOM 736 N N . LEU A 1 106 ? -12.082 17.993 12.781 1.00 48.81 106 LEU A N 1
ATOM 737 C CA . LEU A 1 106 ? -12.504 18.507 14.087 1.00 48.81 106 LEU A CA 1
ATOM 738 C C . LEU A 1 106 ? -14.030 18.450 14.098 1.00 48.81 106 LEU A C 1
ATOM 740 O O . LEU A 1 106 ? -14.651 19.089 13.244 1.00 48.81 106 LEU A O 1
ATOM 744 N N . SER A 1 107 ? -14.598 17.644 14.988 1.00 50.69 107 SER A N 1
ATOM 745 C CA . SER A 1 107 ? -15.995 17.803 15.391 1.00 50.69 107 SER A CA 1
ATOM 746 C C . SER A 1 107 ? -16.129 19.020 16.293 1.00 50.69 107 SER A C 1
ATOM 748 O O . SER A 1 107 ? -15.183 19.259 17.079 1.00 50.69 107 SER A O 1
#

pLDDT: mean 72.2, std 19.42, range [36.12, 96.06]

Sequence (107 aa):
MVSQYLSLLLLPLAVMAAPVLEGGLTGNNKAAAGCAPMMVIFARGTTEPAPIGTVAGPPLMKALSSAVGAGNVAMQGVPYPADIPGFLAGGMQTEGFNGQKCRYKLS

Radius of gyration: 22.74 Å; chains: 1; bounding box: 56×28×73 Å

Secondary structure (DSSP, 8-state):
--SSSGGGG---------------S------SSPPPSEEEEE---TTPPTTTTTTTHHHHHHHHHHHH-TTSEEEEE------HHHHHTTS--SS------------

InterPro domains:
  IPR000675 Cutinase/acetylxylan esterase [PF01083] (35-93)
  IPR011150 Cutinase, monofunctional [PTHR48250] (30-93)
  IPR029058 Alpha/Beta hydrolase fold [G3DSA:3.40.50.1820] (10-101)
  IPR029058 Alpha/Beta hydrolase fold [SSF53474] (31-87)

Foldseek 3Di:
DPPDPPPPPPDDPPPPPPPPPPPDVPPPVLVPPADALAEAEAEAAAPARPFHGDDCRPVVQVVCCVVCPPRNYDYTGQPDDSHPVQVVVVHDPDDPRPDSPRDDPDD